Protein AF-A0A7I7QIC2-F1 (afdb_monomer_lite)

Secondary structure (DSSP, 8-state):
-HHHHHHHHHHHH---SS-SS-THHHHHHHHHHHHHHHHHHHHH--SSTTSTT-HHHHHHHHHHHHHHHHHHHHHHHHHHHSPPPP--S-SSTTS---

Sequence (98 aa):
MLQYITLGIAILKDRRPQPAFPRWVAYLQFWVSLSFVPAVIAFFAKNGPFAWNGLLVWWIPLTSFTVWFVLMIILGRRAVLMPAVPAAEHGVAAALPG

pLDDT: mean 70.95, std 9.84, range [49.91, 85.38]

Radius of gyration: 20.73 Å; chains: 1; bounding box: 51×33×57 Å

Organism: NCBI:txid470076

Foldseek 3Di:
DVVLQVVLVVQCPDPDPDRLADNVVSVLSVLLVVLCVLVVVCVVDCDDLSHPPHPSNPVSNVVSVVVNVVVCVVSVVVSVPPPDPPPPPDPDPVPDDD

Structure (mmCIF, N/CA/C/O backbone):
data_AF-A0A7I7QIC2-F1
#
_entry.id   AF-A0A7I7QIC2-F1
#
loop_
_atom_site.group_PDB
_atom_site.id
_atom_site.type_symbol
_atom_site.label_atom_id
_atom_site.label_alt_id
_atom_site.label_comp_id
_atom_site.label_asym_id
_atom_site.label_entity_id
_atom_site.label_seq_id
_atom_site.pdbx_PDB_ins_code
_atom_site.Cartn_x
_atom_site.Cartn_y
_atom_site.Cartn_z
_atom_site.occupancy
_atom_site.B_iso_or_equiv
_atom_site.auth_seq_id
_atom_site.auth_comp_id
_atom_site.auth_asym_id
_atom_site.auth_atom_id
_atom_site.pdbx_PDB_model_num
ATOM 1 N N . MET A 1 1 ? 0.402 9.636 -5.421 1.00 67.50 1 MET A N 1
ATOM 2 C CA . MET A 1 1 ? 1.467 9.235 -4.468 1.00 67.50 1 MET A CA 1
ATOM 3 C C . MET A 1 1 ? 1.233 9.820 -3.089 1.00 67.50 1 MET A C 1
ATOM 5 O O . MET A 1 1 ? 0.943 9.062 -2.176 1.00 67.50 1 MET A O 1
ATOM 9 N N . LEU A 1 2 ? 1.26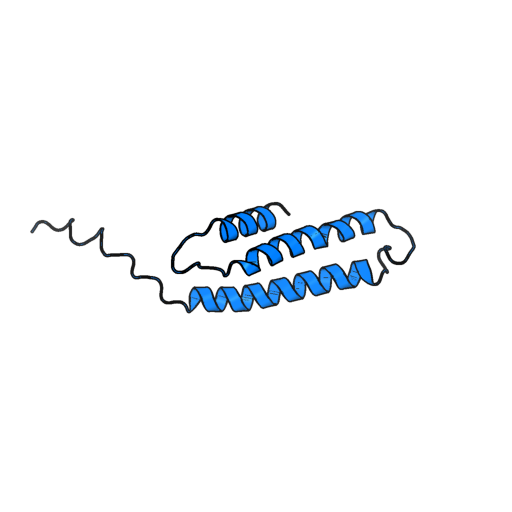8 11.153 -2.951 1.00 79.38 2 LEU A N 1
ATOM 10 C CA . LEU A 1 2 ? 1.107 11.842 -1.664 1.00 79.38 2 LEU A CA 1
ATOM 11 C C . LEU A 1 2 ? -0.137 11.405 -0.883 1.00 79.38 2 LEU A C 1
ATOM 13 O O . LEU A 1 2 ? -0.008 11.073 0.284 1.00 79.38 2 LEU A O 1
ATOM 17 N N . GLN A 1 3 ? -1.305 11.289 -1.523 1.00 80.00 3 GLN A N 1
ATOM 18 C CA . GLN A 1 3 ? -2.531 10.850 -0.839 1.00 80.00 3 GLN A CA 1
ATOM 19 C C . GLN A 1 3 ? -2.409 9.466 -0.174 1.00 80.00 3 GLN A C 1
ATOM 21 O O . GLN A 1 3 ? -2.877 9.275 0.945 1.00 80.00 3 GLN A O 1
ATOM 26 N N . TYR A 1 4 ? -1.738 8.514 -0.832 1.00 79.56 4 TYR A N 1
ATOM 27 C CA . TYR A 1 4 ? -1.568 7.154 -0.322 1.00 79.56 4 TYR A CA 1
ATOM 28 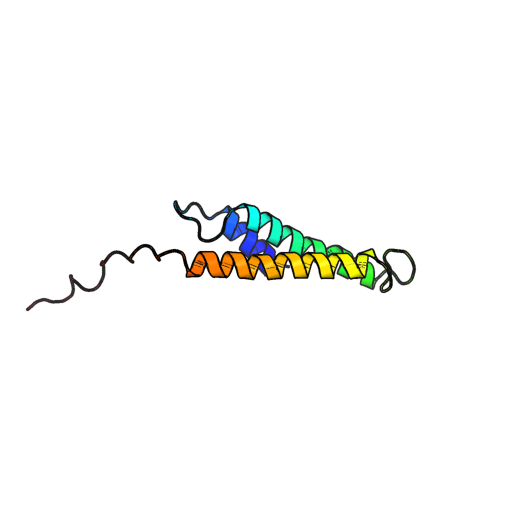C C . TYR A 1 4 ? -0.553 7.130 0.819 1.00 79.56 4 TYR A C 1
ATOM 30 O O . TYR A 1 4 ? -0.805 6.531 1.860 1.00 79.56 4 TYR A O 1
ATOM 38 N N . ILE A 1 5 ? 0.550 7.863 0.667 1.00 82.44 5 ILE A N 1
ATOM 39 C CA . ILE A 1 5 ? 1.570 8.021 1.709 1.00 82.44 5 ILE A CA 1
ATOM 40 C C . ILE A 1 5 ? 0.961 8.677 2.954 1.00 82.44 5 ILE A C 1
ATOM 42 O O . ILE A 1 5 ? 1.100 8.149 4.056 1.00 82.44 5 ILE A O 1
ATOM 46 N N . THR A 1 6 ? 0.227 9.780 2.787 1.00 85.38 6 THR A N 1
ATOM 47 C CA . THR A 1 6 ? -0.442 10.488 3.884 1.00 85.38 6 THR A CA 1
ATOM 48 C C . THR A 1 6 ? -1.443 9.584 4.598 1.00 85.38 6 THR A C 1
ATOM 50 O O . THR A 1 6 ? -1.451 9.534 5.826 1.00 85.38 6 THR A O 1
ATOM 53 N N . LEU A 1 7 ? -2.243 8.817 3.851 1.00 82.69 7 LEU A N 1
ATOM 54 C CA . LEU A 1 7 ? -3.214 7.889 4.427 1.00 82.69 7 LEU A CA 1
ATOM 55 C C . LEU A 1 7 ? -2.534 6.715 5.151 1.00 82.69 7 LEU A C 1
ATOM 57 O O . LEU A 1 7 ? -2.955 6.353 6.246 1.00 82.69 7 LEU A O 1
ATOM 61 N N . GLY A 1 8 ? -1.446 6.164 4.607 1.00 83.06 8 GLY A N 1
ATOM 62 C CA . GLY A 1 8 ? -0.647 5.136 5.280 1.00 83.06 8 GLY A CA 1
ATOM 63 C C . GLY A 1 8 ? -0.047 5.628 6.601 1.00 83.06 8 GLY A C 1
ATOM 64 O O . GLY A 1 8 ? -0.134 4.939 7.619 1.00 83.06 8 GLY A O 1
ATOM 65 N N . ILE A 1 9 ? 0.486 6.854 6.624 1.00 84.56 9 ILE A N 1
ATOM 66 C CA . ILE A 1 9 ? 1.003 7.489 7.848 1.00 84.56 9 ILE A CA 1
ATOM 67 C C . ILE A 1 9 ? -0.126 7.733 8.856 1.00 84.56 9 ILE A C 1
ATOM 69 O O . ILE A 1 9 ? 0.051 7.457 10.044 1.00 84.56 9 ILE A O 1
ATOM 73 N N . ALA A 1 10 ? -1.285 8.215 8.402 1.00 84.88 10 ALA A N 1
ATOM 74 C CA . ALA A 1 10 ? -2.445 8.440 9.259 1.00 84.88 10 ALA A CA 1
ATOM 75 C C . ALA A 1 10 ? -2.933 7.135 9.913 1.00 84.88 10 ALA A C 1
ATOM 77 O O . ALA A 1 10 ? -3.166 7.115 11.119 1.00 84.88 10 ALA A O 1
ATOM 78 N N . ILE A 1 11 ? -2.993 6.031 9.157 1.00 83.25 11 ILE A N 1
ATOM 79 C CA . ILE A 1 11 ? -3.360 4.700 9.671 1.00 83.25 11 ILE A CA 1
ATOM 80 C C . ILE A 1 11 ? -2.322 4.188 10.684 1.00 83.25 11 ILE A C 1
ATOM 82 O O . ILE A 1 11 ? -2.688 3.623 11.711 1.00 83.25 11 ILE A O 1
ATOM 86 N N . LEU A 1 12 ? -1.022 4.398 10.443 1.00 83.50 12 LEU A N 1
ATOM 87 C CA . LEU A 1 12 ? 0.029 3.994 11.391 1.00 83.50 12 LEU A CA 1
ATOM 88 C C . LEU A 1 12 ? 0.001 4.793 12.698 1.00 83.50 12 LEU A C 1
ATOM 90 O O . LEU A 1 12 ? 0.322 4.236 13.757 1.00 83.50 12 LEU A O 1
ATOM 94 N N . LYS A 1 13 ? -0.356 6.080 12.609 1.00 83.62 13 LYS A N 1
ATOM 95 C CA . LYS A 1 13 ? -0.512 6.995 13.746 1.00 83.62 13 LYS A CA 1
ATOM 96 C C . LYS A 1 13 ? -1.824 6.804 14.506 1.00 83.62 13 LYS A C 1
ATOM 98 O O . LYS A 1 13 ? -1.926 7.316 15.620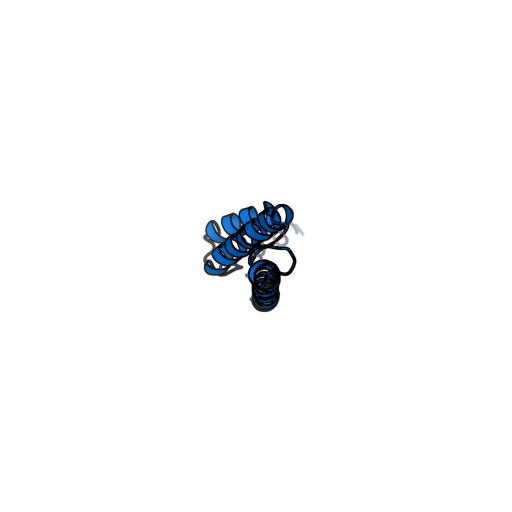 1.00 83.62 13 LYS A O 1
ATOM 103 N N . ASP A 1 14 ? -2.792 6.072 13.957 1.00 80.75 14 ASP A N 1
ATOM 104 C CA . ASP A 1 14 ? -4.047 5.777 14.642 1.00 80.75 14 ASP A CA 1
ATOM 105 C C . ASP A 1 14 ? -3.791 4.866 15.857 1.00 80.75 14 ASP A C 1
ATOM 107 O O . ASP A 1 14 ? -3.442 3.691 15.724 1.00 80.75 14 ASP A O 1
ATOM 111 N N . ARG A 1 15 ? -3.915 5.440 17.061 1.00 76.62 15 ARG A N 1
ATOM 112 C CA . ARG A 1 15 ? -3.778 4.747 18.355 1.00 76.62 15 ARG A CA 1
ATOM 113 C C . ARG A 1 15 ? -5.128 4.482 19.028 1.00 76.62 15 ARG A C 1
ATOM 115 O O . ARG A 1 15 ? -5.155 4.164 20.215 1.00 76.62 15 ARG A O 1
ATOM 122 N N . ARG A 1 16 ? -6.247 4.650 18.314 1.00 75.06 16 ARG A N 1
ATOM 123 C CA . ARG A 1 16 ? -7.573 4.389 18.884 1.00 75.06 16 ARG A CA 1
ATOM 124 C C . ARG A 1 16 ? -7.690 2.922 19.333 1.00 75.06 16 ARG A C 1
ATOM 126 O O . ARG A 1 16 ? -7.139 2.045 18.667 1.00 75.06 16 ARG A O 1
ATOM 133 N N . PRO A 1 17 ? -8.424 2.639 20.425 1.00 67.62 17 PRO A N 1
ATOM 134 C CA . PRO A 1 17 ? -8.634 1.274 20.920 1.00 67.62 17 PRO A CA 1
ATOM 135 C C . PRO A 1 17 ? -9.388 0.385 19.917 1.00 67.62 17 PRO A C 1
ATOM 137 O O . PRO A 1 17 ? -9.181 -0.823 19.890 1.00 67.62 17 PRO A O 1
ATOM 140 N N . GLN A 1 18 ? -10.208 0.986 19.048 1.00 68.12 18 GLN A N 1
ATOM 141 C CA . GLN A 1 18 ? -10.760 0.359 17.846 1.00 68.12 18 GL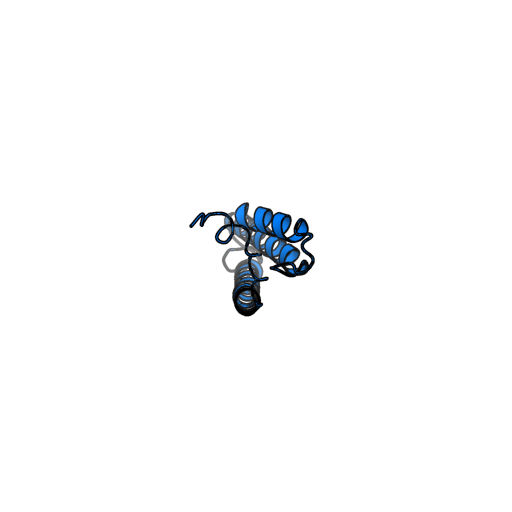N A CA 1
ATOM 142 C C . GLN A 1 18 ? -10.336 1.187 16.622 1.00 68.12 18 GLN A C 1
ATOM 144 O O . GLN A 1 18 ? -10.981 2.189 16.303 1.00 68.12 18 GLN A O 1
ATOM 149 N N . PRO A 1 19 ? -9.214 0.846 15.969 1.00 68.12 19 PRO A N 1
ATOM 150 C CA . PRO A 1 19 ? -8.760 1.572 14.792 1.00 68.12 19 PRO A CA 1
ATOM 151 C C . PRO A 1 19 ? -9.685 1.287 13.602 1.00 68.12 19 PRO A C 1
ATOM 153 O O . PRO A 1 19 ? -10.023 0.136 13.325 1.00 68.12 19 PRO A O 1
ATOM 156 N N . ALA A 1 20 ? -10.062 2.339 12.870 1.00 70.69 20 ALA A N 1
ATOM 157 C CA . ALA A 1 20 ? -10.984 2.240 11.731 1.00 70.69 20 ALA A CA 1
ATOM 158 C C . ALA A 1 20 ? -10.417 1.392 10.576 1.00 70.69 20 ALA A C 1
ATOM 160 O O . ALA A 1 20 ? -11.164 0.766 9.826 1.00 70.69 20 ALA A O 1
ATOM 161 N N . PHE A 1 21 ? -9.087 1.350 10.452 1.00 71.56 21 PHE A N 1
ATOM 162 C CA . PHE A 1 21 ? -8.382 0.492 9.509 1.00 71.56 21 PHE A CA 1
ATOM 163 C C . PHE A 1 21 ? -7.280 -0.289 10.230 1.00 71.56 21 PHE A C 1
ATOM 165 O O . PHE A 1 21 ? -6.542 0.284 11.035 1.00 71.56 21 PHE A O 1
ATOM 172 N N . PRO A 1 22 ? -7.116 -1.590 9.944 1.00 74.44 22 PRO A N 1
ATOM 173 C CA . PRO A 1 22 ? -6.052 -2.375 10.541 1.00 74.44 22 PRO A CA 1
ATOM 174 C C . PRO A 1 22 ? -4.681 -1.924 10.014 1.00 74.44 22 PRO A C 1
ATOM 176 O O . PRO A 1 22 ? -4.527 -1.557 8.851 1.00 74.44 22 PRO A O 1
ATOM 179 N N . ARG A 1 23 ? -3.654 -1.968 10.871 1.00 77.50 23 ARG A N 1
ATOM 180 C CA . ARG A 1 23 ? -2.340 -1.341 10.607 1.00 77.50 23 ARG A CA 1
ATOM 181 C C . ARG A 1 23 ? -1.633 -1.881 9.362 1.00 77.50 23 ARG A C 1
ATOM 183 O O . ARG A 1 23 ? -0.875 -1.152 8.733 1.00 77.50 23 ARG A O 1
ATOM 190 N N . TRP A 1 24 ? -1.918 -3.124 8.967 1.00 77.56 24 TRP A N 1
ATOM 191 C CA . TRP A 1 24 ? -1.336 -3.721 7.763 1.00 77.56 24 TRP A CA 1
ATOM 192 C C . TRP A 1 24 ? -1.750 -2.998 6.467 1.00 77.56 24 TRP A C 1
ATOM 194 O O . TRP A 1 24 ? -1.016 -3.010 5.482 1.00 77.56 24 TRP A O 1
ATOM 204 N N . VAL A 1 25 ? -2.890 -2.302 6.490 1.00 79.19 25 VAL A N 1
ATOM 205 C CA . VAL A 1 25 ? -3.424 -1.518 5.365 1.00 79.19 25 VAL A CA 1
ATOM 206 C C . VAL A 1 25 ? -2.520 -0.336 5.041 1.00 79.19 25 VAL A C 1
ATOM 208 O O . VAL A 1 25 ? -2.433 0.072 3.885 1.00 79.19 25 VAL A O 1
ATOM 211 N N . ALA A 1 26 ? -1.779 0.174 6.028 1.00 82.00 26 ALA A N 1
ATOM 212 C CA . ALA A 1 26 ? -0.777 1.203 5.793 1.00 82.00 26 ALA A CA 1
ATOM 213 C C . ALA A 1 26 ? 0.342 0.716 4.861 1.00 82.00 26 ALA A C 1
ATOM 215 O O . ALA A 1 26 ? 0.713 1.439 3.938 1.00 82.00 26 ALA A O 1
ATOM 216 N N . TYR A 1 27 ? 0.828 -0.522 5.034 1.00 79.81 27 TYR A N 1
ATOM 217 C CA . TYR A 1 27 ? 1.825 -1.109 4.127 1.00 79.81 27 TYR A CA 1
ATOM 218 C C . TYR A 1 27 ? 1.297 -1.216 2.702 1.00 79.81 27 TYR A C 1
ATOM 220 O O . TYR A 1 27 ? 2.049 -1.033 1.750 1.00 79.81 27 TYR A O 1
ATOM 228 N N . LEU A 1 28 ? -0.004 -1.447 2.552 1.00 79.75 28 LEU A N 1
ATOM 229 C CA . LEU A 1 28 ? -0.643 -1.531 1.249 1.00 79.75 28 LEU A CA 1
ATOM 230 C C . LEU A 1 28 ? -0.700 -0.186 0.531 1.00 79.75 28 LEU A C 1
ATOM 232 O O . LEU A 1 28 ? -0.454 -0.126 -0.669 1.00 79.75 28 LEU A O 1
ATOM 236 N N . GLN A 1 29 ? -0.955 0.900 1.262 1.00 80.69 29 GLN A N 1
ATOM 237 C CA . GLN A 1 29 ? -0.902 2.245 0.689 1.00 80.69 29 GLN A CA 1
ATOM 238 C C . GLN A 1 29 ? 0.511 2.610 0.214 1.00 80.69 29 GLN A C 1
ATOM 240 O O . GLN A 1 29 ? 0.675 3.214 -0.849 1.00 80.69 29 GLN A O 1
ATOM 245 N N . PHE A 1 30 ? 1.543 2.207 0.963 1.00 79.44 30 PHE A N 1
ATOM 246 C CA . PHE A 1 30 ? 2.929 2.378 0.527 1.00 79.44 30 PHE A CA 1
ATOM 247 C C . PHE A 1 30 ? 3.262 1.507 -0.681 1.00 79.44 30 PHE A C 1
ATOM 249 O O . PHE A 1 30 ? 3.898 1.999 -1.609 1.00 79.44 30 PHE A O 1
ATOM 256 N N . TRP A 1 31 ? 2.773 0.264 -0.711 1.00 79.31 31 TRP A N 1
ATOM 257 C CA . TRP A 1 31 ? 2.914 -0.619 -1.867 1.00 79.31 31 TRP A CA 1
ATOM 258 C C . TRP A 1 31 ? 2.313 -0.002 -3.121 1.00 79.31 31 TRP A C 1
ATOM 260 O O . TRP A 1 31 ? 3.002 0.111 -4.124 1.00 79.31 31 TRP A O 1
ATOM 270 N N . VAL A 1 32 ? 1.079 0.496 -3.046 1.00 79.12 32 VAL A N 1
ATOM 271 C CA . VAL A 1 32 ? 0.434 1.173 -4.175 1.00 79.12 32 VAL A CA 1
ATOM 272 C C . VAL A 1 32 ? 1.247 2.370 -4.638 1.00 79.12 32 VAL A C 1
ATOM 274 O O . VAL A 1 32 ? 1.458 2.513 -5.835 1.00 79.12 32 VAL A O 1
ATOM 277 N N . SER A 1 33 ? 1.757 3.198 -3.720 1.00 80.94 33 SER A N 1
ATOM 278 C CA . SER A 1 33 ? 2.629 4.317 -4.093 1.00 80.94 33 SER A CA 1
ATOM 279 C C . SER A 1 33 ? 3.932 3.857 -4.760 1.00 80.94 33 SER A C 1
ATOM 281 O O . SER A 1 33 ? 4.409 4.534 -5.669 1.00 80.94 33 SER A O 1
ATOM 283 N N . LEU A 1 34 ? 4.504 2.730 -4.327 1.00 78.31 34 LEU A N 1
ATOM 284 C CA . LEU A 1 34 ? 5.715 2.152 -4.906 1.00 78.31 34 LEU A CA 1
ATOM 285 C C . LEU A 1 34 ? 5.455 1.566 -6.298 1.00 78.31 34 LEU A C 1
ATOM 287 O O . LEU A 1 34 ? 6.303 1.705 -7.173 1.00 78.31 34 LEU A O 1
ATOM 291 N N . SER A 1 35 ? 4.277 0.992 -6.546 1.00 75.06 35 SER A N 1
ATOM 292 C CA . SER A 1 35 ? 3.895 0.416 -7.843 1.00 75.06 35 SER A CA 1
ATOM 293 C C . SER A 1 35 ? 3.856 1.438 -8.981 1.00 75.06 35 SER A C 1
ATOM 295 O O . SER A 1 35 ? 3.951 1.067 -10.149 1.00 75.06 35 SER A O 1
ATOM 297 N N . PHE A 1 36 ? 3.781 2.731 -8.666 1.00 71.44 36 PHE A N 1
ATOM 298 C CA . PHE A 1 36 ? 3.892 3.791 -9.667 1.00 71.44 36 PHE A CA 1
ATOM 299 C C . PHE A 1 36 ? 5.337 4.112 -10.072 1.00 71.44 36 PHE A C 1
ATOM 301 O O . PHE A 1 36 ? 5.544 4.703 -11.127 1.00 71.44 36 PHE A O 1
ATOM 308 N N . VAL A 1 37 ? 6.344 3.708 -9.292 1.00 73.31 37 VAL A N 1
ATOM 309 C CA . VAL A 1 37 ? 7.764 3.895 -9.642 1.00 73.31 37 VAL A CA 1
ATOM 310 C C . VAL A 1 37 ? 8.132 3.153 -10.937 1.00 73.31 37 VAL A C 1
ATOM 312 O O . VAL A 1 37 ? 8.649 3.801 -11.850 1.00 73.31 37 VAL A O 1
ATOM 315 N N . PRO A 1 38 ? 7.821 1.850 -11.107 1.00 66.12 38 PRO A N 1
ATOM 316 C CA . PRO A 1 38 ? 8.048 1.173 -12.380 1.00 66.12 38 PRO A CA 1
ATOM 317 C C . PRO A 1 38 ? 7.207 1.745 -13.527 1.00 66.12 38 PRO A C 1
ATOM 319 O O . PRO A 1 38 ? 7.677 1.721 -14.658 1.00 66.12 38 PRO A O 1
ATOM 322 N N . ALA A 1 39 ? 6.027 2.324 -13.269 1.00 67.00 39 ALA A N 1
ATOM 323 C CA . ALA A 1 39 ? 5.245 3.005 -14.308 1.00 67.00 39 ALA A CA 1
ATOM 324 C C . ALA A 1 39 ? 5.968 4.247 -14.867 1.00 67.00 39 ALA A C 1
ATOM 326 O O . ALA A 1 39 ? 5.932 4.496 -16.070 1.00 67.00 39 ALA A O 1
ATOM 327 N N . VAL A 1 40 ? 6.678 4.997 -14.016 1.00 68.75 40 VAL A N 1
ATOM 328 C CA . VAL A 1 40 ? 7.513 6.130 -14.451 1.00 68.75 40 VAL A CA 1
ATOM 329 C C . VAL A 1 40 ? 8.742 5.639 -15.221 1.00 68.75 40 VAL A C 1
ATOM 331 O O . VAL A 1 40 ? 9.075 6.201 -16.259 1.00 68.75 40 VAL A O 1
ATOM 334 N N . ILE A 1 41 ? 9.391 4.564 -14.767 1.00 65.50 41 ILE A N 1
ATOM 335 C CA . ILE A 1 41 ? 10.563 3.977 -15.445 1.00 65.50 41 ILE A CA 1
ATOM 336 C C . ILE A 1 41 ? 10.182 3.405 -16.821 1.00 65.50 41 ILE A C 1
ATOM 338 O O . ILE A 1 41 ? 10.907 3.600 -17.798 1.00 65.50 41 ILE A O 1
ATOM 342 N N . ALA A 1 42 ? 9.016 2.767 -16.925 1.00 63.81 42 ALA A N 1
ATOM 343 C CA . ALA A 1 42 ? 8.472 2.247 -18.175 1.00 63.81 42 ALA A CA 1
ATOM 344 C C . ALA A 1 42 ? 8.248 3.331 -19.236 1.00 63.81 42 ALA A C 1
ATOM 346 O O . ALA A 1 42 ? 8.317 3.050 -20.430 1.00 63.81 42 ALA A O 1
ATOM 347 N N . PHE A 1 43 ? 8.014 4.576 -18.815 1.00 63.31 43 PHE A N 1
ATOM 348 C CA . PHE A 1 43 ? 7.880 5.711 -19.725 1.00 63.31 43 PHE A CA 1
ATOM 349 C C . PHE A 1 43 ? 9.185 6.012 -20.483 1.00 63.31 43 PHE A C 1
ATOM 351 O O . PHE A 1 43 ? 9.151 6.495 -21.613 1.00 63.31 43 PHE A O 1
ATOM 358 N N . PHE A 1 44 ? 10.340 5.694 -19.890 1.00 64.38 44 PHE A N 1
ATOM 359 C CA . PHE A 1 44 ? 11.656 5.915 -20.495 1.00 64.38 44 PHE A CA 1
ATOM 360 C C . PHE A 1 44 ? 12.208 4.675 -21.220 1.00 64.38 44 PHE A C 1
ATOM 362 O O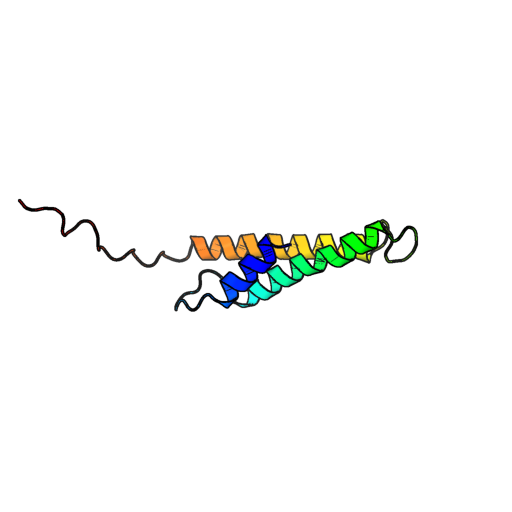 . PHE A 1 44 ? 13.057 4.806 -22.105 1.00 64.38 44 PHE A O 1
ATOM 369 N N . ALA A 1 45 ? 11.721 3.474 -20.899 1.00 59.78 45 ALA A N 1
ATOM 370 C CA . ALA A 1 45 ? 12.172 2.227 -21.510 1.00 59.78 45 ALA A CA 1
ATOM 371 C C . ALA A 1 45 ? 11.441 1.944 -22.839 1.00 59.78 45 ALA A C 1
ATOM 373 O O . ALA A 1 45 ? 10.298 1.494 -22.863 1.00 59.78 45 ALA A O 1
ATOM 374 N N . LYS A 1 46 ? 12.120 2.176 -23.973 1.00 58.19 46 LYS A N 1
ATOM 375 C CA . LYS A 1 46 ? 11.549 1.957 -25.317 1.00 58.19 46 LYS A CA 1
ATOM 376 C C . LYS A 1 46 ? 11.541 0.487 -25.771 1.00 58.19 46 LYS A C 1
ATOM 378 O O . LYS A 1 46 ? 10.675 0.141 -26.560 1.00 58.19 46 LYS A O 1
ATOM 383 N N . ASN A 1 47 ? 12.450 -0.372 -25.281 1.00 54.06 47 ASN A N 1
ATOM 384 C CA . ASN A 1 47 ? 12.528 -1.811 -25.606 1.00 54.06 47 ASN A CA 1
ATOM 385 C C . ASN A 1 47 ? 13.150 -2.625 -24.443 1.00 54.06 47 ASN A C 1
ATOM 387 O O . ASN A 1 47 ? 14.083 -2.147 -23.802 1.00 54.06 47 ASN A O 1
ATOM 391 N N . GLY A 1 48 ? 12.646 -3.842 -24.177 1.00 61.62 48 GLY A N 1
ATOM 392 C CA . GLY A 1 48 ? 13.097 -4.751 -23.101 1.00 61.62 48 GLY A CA 1
ATOM 393 C C . GLY A 1 48 ? 11.959 -5.239 -22.178 1.00 61.62 48 GLY A C 1
ATOM 394 O O . GLY A 1 48 ? 10.828 -4.786 -22.324 1.00 61.62 48 GLY A O 1
ATOM 395 N N . PRO A 1 49 ? 12.208 -6.134 -21.198 1.00 58.25 49 PRO A N 1
ATOM 396 C CA . PRO A 1 49 ? 11.181 -6.626 -20.258 1.00 58.25 49 PRO A CA 1
ATOM 397 C C . PRO A 1 49 ? 10.553 -5.536 -19.360 1.00 58.25 49 PRO A C 1
ATOM 399 O O . PRO A 1 49 ? 9.522 -5.775 -18.732 1.00 58.25 49 PRO A O 1
ATOM 402 N N . PHE A 1 50 ? 11.147 -4.337 -19.341 1.00 55.72 50 PHE A N 1
ATOM 403 C CA . PHE A 1 50 ? 10.637 -3.114 -18.705 1.00 55.72 50 PHE A CA 1
ATOM 404 C C . PHE A 1 50 ? 9.996 -2.121 -19.692 1.00 55.72 50 PHE A C 1
ATOM 406 O O . PHE A 1 50 ? 9.648 -1.013 -19.294 1.00 55.72 50 PHE A O 1
ATOM 413 N N . ALA A 1 51 ? 9.874 -2.473 -20.975 1.00 61.88 51 ALA A N 1
ATOM 414 C CA . ALA A 1 51 ? 9.203 -1.636 -21.965 1.00 61.88 51 ALA A CA 1
ATOM 415 C C . ALA A 1 51 ? 7.687 -1.614 -21.740 1.00 61.88 51 ALA A C 1
ATOM 417 O O . ALA A 1 51 ? 7.146 -2.414 -20.983 1.00 61.88 51 ALA A O 1
ATOM 418 N N . TRP A 1 52 ? 6.985 -0.740 -22.457 1.00 56.25 52 TRP A N 1
ATOM 419 C CA . TRP A 1 52 ? 5.521 -0.623 -22.416 1.00 56.25 52 TRP A CA 1
ATOM 420 C C . TRP A 1 52 ? 4.764 -1.940 -22.684 1.00 56.25 52 TRP A C 1
ATOM 422 O O . TRP A 1 52 ? 3.691 -2.159 -22.131 1.00 56.25 52 TRP A O 1
ATOM 432 N N . ASN A 1 53 ? 5.352 -2.843 -23.478 1.00 58.31 53 ASN A N 1
ATOM 433 C CA . ASN A 1 53 ? 4.833 -4.195 -23.744 1.00 58.31 53 ASN A CA 1
ATOM 434 C C . ASN A 1 53 ? 5.340 -5.251 -22.740 1.00 58.31 53 ASN A C 1
ATOM 436 O O . ASN A 1 53 ? 5.096 -6.446 -22.894 1.00 58.31 53 ASN A O 1
ATOM 440 N N . GLY A 1 54 ? 6.124 -4.828 -21.754 1.00 61.91 54 GLY A N 1
ATOM 441 C CA . GLY A 1 54 ? 6.785 -5.679 -20.782 1.00 61.91 54 GLY A CA 1
ATOM 442 C C . GLY A 1 54 ? 5.805 -6.208 -19.746 1.00 61.91 54 GLY A C 1
ATOM 443 O O . GLY A 1 54 ? 5.023 -5.461 -19.155 1.00 61.91 54 GLY A O 1
ATOM 444 N N . LEU A 1 55 ? 5.905 -7.509 -19.476 1.00 61.94 55 LEU A N 1
ATOM 445 C CA . LEU A 1 55 ? 5.095 -8.231 -18.495 1.00 61.94 55 LEU A CA 1
ATOM 446 C C . LEU A 1 55 ? 5.077 -7.513 -17.128 1.00 61.94 55 LEU A C 1
ATOM 448 O O . LEU A 1 55 ? 4.042 -7.415 -16.484 1.00 61.94 55 LEU A O 1
ATOM 452 N N . LEU A 1 56 ? 6.196 -6.927 -16.699 1.00 61.81 56 LEU A N 1
ATOM 453 C CA . LEU A 1 56 ? 6.282 -6.231 -15.411 1.00 61.81 56 LEU A CA 1
ATOM 454 C C . LEU A 1 56 ? 5.499 -4.911 -15.389 1.00 61.81 56 LEU A C 1
ATOM 456 O O . LEU A 1 56 ? 4.846 -4.605 -14.396 1.00 61.81 56 LEU A O 1
ATOM 460 N N . VAL A 1 57 ? 5.521 -4.149 -16.482 1.00 64.50 57 VAL A N 1
ATOM 461 C CA . VAL A 1 57 ? 4.831 -2.852 -16.592 1.00 64.50 57 VAL A CA 1
ATOM 462 C C . VAL A 1 57 ? 3.323 -3.033 -16.680 1.00 64.50 57 VAL A C 1
ATOM 464 O O . VAL A 1 57 ? 2.579 -2.182 -16.210 1.00 64.50 57 VAL A O 1
ATOM 467 N N . TRP A 1 58 ? 2.864 -4.151 -17.237 1.00 67.12 58 TRP A N 1
ATOM 468 C CA . TRP A 1 58 ? 1.441 -4.453 -17.327 1.00 67.12 58 TRP A CA 1
ATOM 469 C C . TRP A 1 58 ? 0.915 -5.094 -16.035 1.00 67.12 58 TRP A C 1
ATOM 471 O O . TRP A 1 58 ? -0.074 -4.644 -15.453 1.00 67.12 58 TRP A O 1
ATOM 481 N N . TRP A 1 59 ? 1.594 -6.130 -15.535 1.00 71.75 59 TRP A N 1
ATOM 482 C CA . TRP A 1 59 ? 1.093 -6.919 -14.411 1.00 71.75 59 TRP A CA 1
ATOM 483 C C . TRP A 1 59 ? 1.278 -6.235 -13.056 1.00 71.75 59 TRP A C 1
ATOM 485 O O . TRP A 1 59 ? 0.418 -6.410 -12.195 1.00 71.75 59 TRP A O 1
ATOM 495 N N . ILE A 1 60 ? 2.331 -5.436 -12.833 1.00 72.06 60 ILE A N 1
ATOM 496 C CA . ILE A 1 60 ? 2.534 -4.762 -11.536 1.00 72.06 60 ILE A CA 1
ATOM 497 C C . ILE A 1 60 ? 1.421 -3.741 -11.252 1.00 72.06 60 ILE A C 1
ATOM 499 O O . ILE A 1 60 ? 0.835 -3.818 -10.168 1.00 72.06 60 ILE A O 1
ATOM 503 N N . PRO A 1 61 ? 1.058 -2.826 -12.173 1.00 71.12 61 PRO A N 1
ATOM 504 C CA . PRO A 1 61 ? -0.051 -1.907 -11.946 1.00 71.12 61 PRO A CA 1
ATOM 505 C C . PRO A 1 61 ? -1.386 -2.633 -11.847 1.00 71.12 61 PRO A C 1
ATOM 507 O O . PRO A 1 61 ? -2.154 -2.313 -10.943 1.00 71.12 61 PRO A O 1
ATOM 510 N N . LEU A 1 62 ? -1.643 -3.635 -12.706 1.00 76.31 62 LEU A N 1
ATOM 511 C CA . LEU A 1 62 ? -2.887 -4.405 -12.635 1.00 76.31 62 LEU A CA 1
ATOM 512 C C . LEU A 1 62 ? -3.024 -5.077 -11.267 1.00 76.31 62 LEU A C 1
ATOM 514 O O . LEU A 1 62 ? -3.995 -4.835 -10.561 1.00 76.31 62 LEU A O 1
ATOM 518 N N . THR A 1 63 ? -2.048 -5.892 -10.870 1.00 77.31 63 THR A N 1
ATOM 519 C CA . THR A 1 63 ? -2.108 -6.638 -9.605 1.00 77.31 63 THR A CA 1
ATOM 520 C C . THR A 1 63 ? -2.165 -5.700 -8.404 1.00 77.31 63 THR A C 1
ATOM 522 O O . THR A 1 63 ? -2.989 -5.906 -7.516 1.00 77.31 63 THR A O 1
ATOM 525 N N . SER A 1 64 ? -1.375 -4.623 -8.398 1.00 75.81 64 SER A N 1
ATOM 526 C CA . SER A 1 64 ? -1.393 -3.630 -7.317 1.00 75.81 64 SER A CA 1
ATOM 527 C C . SER A 1 64 ? -2.744 -2.930 -7.205 1.00 75.81 64 SER A C 1
ATOM 529 O O . SER A 1 64 ? -3.268 -2.780 -6.100 1.00 75.81 64 SER A O 1
ATOM 531 N N . PHE A 1 65 ? -3.333 -2.532 -8.336 1.00 75.94 65 PHE A N 1
ATOM 532 C CA . PHE A 1 65 ? -4.641 -1.889 -8.362 1.00 75.94 65 PHE A CA 1
ATOM 533 C C . PHE A 1 65 ? -5.751 -2.858 -7.953 1.00 75.94 65 PHE A C 1
ATOM 535 O O . PHE A 1 65 ? -6.567 -2.512 -7.104 1.00 75.94 65 PHE A O 1
ATOM 542 N N . THR A 1 66 ? -5.763 -4.084 -8.483 1.00 81.56 66 THR A N 1
ATOM 543 C CA . THR A 1 66 ? -6.754 -5.109 -8.132 1.00 81.56 66 THR A CA 1
ATOM 544 C C . THR A 1 66 ? -6.701 -5.448 -6.643 1.00 81.56 66 THR A C 1
ATOM 546 O O . THR A 1 66 ? -7.740 -5.449 -5.984 1.00 81.56 66 THR A O 1
ATOM 549 N N . VAL A 1 67 ? -5.506 -5.678 -6.086 1.00 81.50 67 VAL A N 1
ATOM 550 C CA . VAL A 1 67 ? -5.328 -5.976 -4.656 1.00 81.50 67 VAL A CA 1
ATOM 551 C C . VAL A 1 67 ? -5.796 -4.800 -3.800 1.00 81.50 67 VAL A C 1
ATOM 553 O O . VAL A 1 67 ? -6.574 -4.995 -2.865 1.00 81.50 67 VAL A O 1
ATOM 556 N N . TRP A 1 68 ? -5.387 -3.573 -4.134 1.00 80.81 68 TRP A N 1
ATOM 557 C CA . TRP A 1 68 ? -5.819 -2.379 -3.407 1.00 80.81 68 TRP A CA 1
ATOM 558 C C . TRP A 1 68 ? -7.334 -2.175 -3.465 1.00 80.81 68 TRP A C 1
ATOM 560 O O . TRP A 1 68 ? -7.957 -1.933 -2.432 1.00 80.81 68 TRP A O 1
ATOM 570 N N . PHE A 1 69 ? -7.937 -2.318 -4.645 1.00 80.31 69 PHE A N 1
ATOM 571 C CA . PHE A 1 69 ? -9.362 -2.089 -4.862 1.00 80.31 69 PHE A CA 1
ATOM 572 C C . PHE A 1 69 ? -10.223 -3.090 -4.086 1.00 80.31 69 PHE A C 1
ATOM 574 O O . PHE A 1 69 ? -11.120 -2.692 -3.341 1.00 80.31 69 PHE A O 1
ATOM 581 N N . VAL A 1 70 ? -9.907 -4.387 -4.183 1.00 84.00 70 VAL A N 1
ATOM 582 C CA . VAL A 1 70 ? -10.612 -5.443 -3.438 1.00 84.00 70 VAL A CA 1
ATOM 583 C C . VAL A 1 70 ? -10.510 -5.203 -1.932 1.00 84.00 70 VAL A C 1
ATOM 585 O O . VAL A 1 70 ? -11.498 -5.324 -1.206 1.00 84.00 70 VAL A O 1
ATOM 588 N N . LEU A 1 71 ? -9.335 -4.805 -1.447 1.00 79.25 71 LEU A N 1
ATOM 589 C CA . LEU A 1 71 ? -9.127 -4.580 -0.022 1.00 79.25 71 LEU A CA 1
ATOM 590 C C . LEU A 1 71 ? -9.815 -3.324 0.490 1.00 79.25 71 LEU A C 1
ATOM 592 O O . LEU A 1 71 ? -10.415 -3.380 1.561 1.00 79.25 71 LEU A O 1
ATOM 596 N N . MET A 1 72 ? -9.813 -2.226 -0.266 1.00 79.69 72 MET A N 1
ATOM 597 C CA . MET A 1 72 ? -10.591 -1.037 0.089 1.00 79.69 72 MET A CA 1
ATOM 598 C C . MET A 1 72 ? -12.090 -1.346 0.165 1.00 79.69 72 MET A C 1
ATOM 600 O O . MET A 1 72 ? -12.752 -0.866 1.082 1.00 79.69 72 MET A O 1
ATOM 604 N N . ILE A 1 73 ? -12.621 -2.206 -0.711 1.00 84.31 73 ILE A N 1
ATOM 605 C CA . ILE A 1 73 ? -14.022 -2.652 -0.633 1.00 84.31 73 ILE A CA 1
ATOM 606 C C . ILE A 1 73 ? -14.279 -3.456 0.648 1.00 84.31 73 ILE A C 1
ATOM 608 O O . ILE A 1 73 ? -15.241 -3.179 1.365 1.00 84.31 73 ILE A O 1
ATOM 612 N N . ILE A 1 74 ? -13.433 -4.441 0.962 1.00 82.44 74 ILE A N 1
ATOM 613 C CA . ILE A 1 74 ? -13.607 -5.295 2.149 1.00 82.44 74 ILE A CA 1
ATOM 614 C C . ILE A 1 74 ? -13.487 -4.471 3.436 1.00 82.44 74 ILE A C 1
ATOM 616 O O . ILE A 1 74 ? -14.297 -4.612 4.353 1.00 82.44 74 ILE A O 1
ATOM 620 N N . LEU A 1 75 ? -12.481 -3.602 3.511 1.00 78.56 75 LEU A N 1
ATOM 621 C CA . LEU A 1 75 ? -12.208 -2.774 4.682 1.00 78.56 75 LEU A CA 1
ATOM 622 C C . LEU A 1 75 ? -13.233 -1.658 4.843 1.00 78.56 75 LEU A C 1
ATOM 624 O O . LEU A 1 75 ? -13.676 -1.418 5.959 1.00 78.56 75 LEU A O 1
ATOM 628 N N . GLY A 1 76 ? -13.661 -1.033 3.745 1.00 77.12 76 GLY A N 1
ATOM 629 C CA . GLY A 1 76 ? -14.750 -0.062 3.749 1.00 77.12 76 GLY A CA 1
ATOM 630 C C . GLY A 1 76 ? -16.051 -0.685 4.246 1.00 77.12 76 GLY A C 1
ATOM 631 O O . GLY A 1 76 ? -16.698 -0.128 5.127 1.00 77.12 76 GLY A O 1
ATOM 632 N N . ARG A 1 77 ? -16.391 -1.898 3.781 1.00 77.62 77 ARG A N 1
ATOM 633 C CA . ARG A 1 77 ? -17.541 -2.648 4.313 1.00 77.62 77 ARG A CA 1
ATOM 634 C C . ARG A 1 77 ? -17.398 -2.925 5.806 1.00 77.62 77 ARG A C 1
ATOM 636 O O . ARG A 1 77 ? -18.350 -2.715 6.543 1.00 77.62 77 ARG A O 1
ATOM 643 N N . ARG A 1 78 ? -16.223 -3.357 6.270 1.00 74.50 78 ARG A N 1
ATOM 644 C CA . ARG A 1 78 ? -15.981 -3.588 7.704 1.00 74.50 78 ARG A CA 1
ATOM 645 C C . ARG A 1 78 ? -16.117 -2.313 8.532 1.00 74.50 78 ARG A C 1
ATOM 647 O O . ARG A 1 78 ? -16.757 -2.367 9.569 1.00 74.50 78 ARG A O 1
ATOM 654 N N . ALA A 1 79 ? -15.570 -1.193 8.071 1.00 72.06 79 ALA A N 1
ATOM 655 C CA . ALA A 1 79 ? -15.639 0.080 8.783 1.00 72.06 79 ALA A CA 1
ATOM 656 C C . ALA A 1 79 ? -17.073 0.628 8.879 1.00 72.06 79 ALA A C 1
ATOM 658 O O . ALA A 1 79 ? -17.435 1.184 9.907 1.00 72.06 79 ALA A O 1
ATOM 659 N N . VAL A 1 80 ? -17.898 0.442 7.841 1.00 75.88 80 VAL A N 1
ATOM 660 C CA . VAL A 1 80 ? -19.317 0.850 7.851 1.00 75.88 80 VAL A CA 1
ATOM 661 C C . VAL A 1 80 ? -20.172 -0.070 8.724 1.00 75.88 80 VAL A C 1
ATOM 663 O O . VAL A 1 80 ? -21.113 0.385 9.363 1.00 75.88 80 VAL A O 1
ATOM 666 N N . LEU A 1 81 ? -19.862 -1.368 8.744 1.00 74.38 81 LEU A N 1
ATOM 667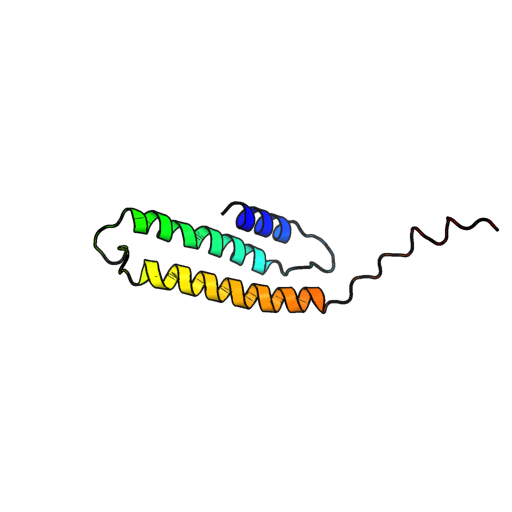 C CA . LEU A 1 81 ? -20.597 -2.357 9.537 1.00 74.38 81 LEU A CA 1
ATOM 668 C C . LEU A 1 81 ? -20.152 -2.404 11.006 1.00 74.38 81 LEU A C 1
ATOM 670 O O . LEU A 1 81 ? -20.830 -3.027 11.820 1.00 74.38 81 LEU A O 1
ATOM 674 N N . MET A 1 82 ? -19.028 -1.771 11.358 1.00 68.94 82 MET A N 1
ATOM 675 C CA . MET A 1 82 ? -18.640 -1.577 12.752 1.00 68.94 82 MET A CA 1
ATOM 676 C C . MET A 1 82 ? -19.628 -0.603 13.401 1.00 68.94 82 MET A C 1
ATOM 678 O O . MET A 1 82 ? -19.782 0.512 12.899 1.00 68.94 82 MET A O 1
ATOM 682 N N . PRO A 1 83 ? -20.292 -0.986 14.507 1.00 60.56 83 PRO A N 1
ATOM 683 C CA . PRO A 1 83 ? -21.128 -0.061 15.253 1.00 60.56 83 PRO A CA 1
ATOM 684 C C . PRO A 1 83 ? -20.295 1.164 15.626 1.00 60.56 83 PRO A C 1
ATOM 686 O O . PRO A 1 83 ? -19.278 1.040 16.312 1.00 60.56 83 PRO A O 1
ATOM 689 N N . ALA A 1 84 ? -20.696 2.340 15.139 1.00 63.22 84 ALA A N 1
ATOM 690 C CA . ALA A 1 84 ? -20.104 3.586 15.591 1.00 63.22 84 ALA A CA 1
ATOM 691 C C . ALA A 1 84 ? -20.233 3.617 17.116 1.00 63.22 84 ALA A C 1
ATOM 693 O O . ALA A 1 84 ? -21.333 3.433 17.642 1.00 63.22 84 ALA A O 1
ATOM 694 N N . VAL A 1 85 ? -19.115 3.805 17.824 1.00 58.94 85 VAL A N 1
ATOM 695 C CA . VAL A 1 85 ? -19.158 4.078 19.264 1.00 58.94 85 VAL A CA 1
ATOM 696 C C . VAL A 1 85 ? -20.150 5.231 19.435 1.00 58.94 85 VAL A C 1
ATOM 698 O O . VAL A 1 85 ? -19.942 6.256 18.776 1.00 58.94 85 VAL A O 1
ATOM 701 N N . PRO A 1 86 ? -21.237 5.064 20.217 1.00 54.66 86 PRO A N 1
ATOM 702 C CA . PRO A 1 86 ? -22.239 6.104 20.376 1.00 54.66 86 PRO A CA 1
ATOM 703 C C . PRO A 1 86 ? -21.510 7.388 20.739 1.00 54.66 86 PRO A C 1
ATOM 705 O O . PRO A 1 86 ? -20.739 7.405 21.703 1.00 54.66 86 PRO A O 1
ATOM 708 N N . ALA A 1 87 ? -21.669 8.422 19.909 1.00 57.78 87 ALA A N 1
ATOM 709 C CA . ALA A 1 87 ? -21.135 9.737 20.204 1.00 57.78 87 ALA A CA 1
ATOM 710 C C . ALA A 1 87 ? -21.760 10.137 21.534 1.00 57.78 87 ALA A C 1
ATOM 712 O O . ALA A 1 87 ? -22.956 10.413 21.596 1.00 57.78 87 ALA A O 1
ATOM 713 N N . ALA A 1 88 ? -20.969 10.027 22.601 1.00 52.69 88 ALA A N 1
ATOM 714 C CA . ALA A 1 88 ? -21.449 10.232 23.945 1.00 52.69 88 ALA A CA 1
ATOM 715 C C . ALA A 1 88 ? -22.179 11.575 23.994 1.00 52.69 88 ALA A C 1
ATOM 717 O O . ALA A 1 88 ? -21.666 12.586 23.509 1.00 52.69 88 ALA A O 1
ATOM 718 N N . GLU A 1 89 ? -23.378 11.521 24.550 1.00 53.03 89 GLU A N 1
ATOM 719 C CA . GLU A 1 89 ? -24.455 12.502 24.569 1.00 53.03 89 GLU A CA 1
ATOM 720 C C . GLU A 1 89 ? -24.075 13.839 25.242 1.00 53.03 89 GLU A C 1
ATOM 722 O O . GLU A 1 89 ? -24.657 14.238 26.241 1.00 53.03 89 GLU A O 1
ATOM 727 N N . HIS A 1 90 ? -23.082 14.561 24.719 1.00 56.81 90 HIS A N 1
ATOM 728 C CA . HIS A 1 90 ? -22.484 15.722 25.399 1.00 56.81 90 HIS A CA 1
ATOM 729 C C . HIS A 1 90 ? -23.011 17.090 24.936 1.00 56.81 90 HIS A C 1
ATOM 731 O O . HIS A 1 90 ? -22.465 18.110 25.342 1.00 56.81 90 HIS A O 1
ATOM 737 N N . GLY A 1 91 ? -24.048 17.153 24.094 1.00 49.91 91 GLY A N 1
ATOM 738 C CA . GLY A 1 91 ? -24.497 18.430 23.510 1.00 49.91 91 GLY A CA 1
ATOM 739 C C . GLY A 1 91 ? -25.958 18.820 23.725 1.00 49.91 91 GLY A C 1
ATOM 740 O O . GLY A 1 91 ? -26.275 19.999 23.624 1.00 49.91 91 GLY A O 1
ATOM 741 N N . VAL A 1 92 ? -26.857 17.869 24.000 1.00 56.44 92 VAL A N 1
ATOM 742 C CA . VAL A 1 92 ? -28.311 18.127 23.910 1.00 56.44 92 VAL A CA 1
ATOM 743 C C . VAL A 1 92 ? -28.993 18.192 25.280 1.00 56.44 92 VAL A C 1
ATOM 745 O O . VAL A 1 92 ? -29.926 18.968 25.450 1.00 56.44 92 VAL A O 1
ATOM 748 N N . ALA A 1 93 ? -28.498 17.473 26.293 1.00 55.62 93 ALA A N 1
ATOM 749 C CA . ALA A 1 93 ? -29.130 17.455 27.618 1.00 55.62 93 ALA A CA 1
ATOM 750 C C . ALA A 1 93 ? -28.851 18.711 28.473 1.00 55.62 93 ALA A C 1
ATOM 752 O O . ALA A 1 93 ? -29.610 19.003 29.390 1.00 55.62 93 ALA A O 1
ATOM 753 N N . ALA A 1 94 ? -27.795 19.478 28.176 1.00 56.84 94 ALA A N 1
ATOM 754 C CA . ALA A 1 94 ? -27.424 20.672 28.948 1.00 56.84 94 ALA A CA 1
ATOM 755 C C . ALA A 1 94 ? -28.080 21.979 28.448 1.00 56.84 94 ALA A C 1
ATOM 757 O O . ALA A 1 94 ? -27.883 23.027 29.057 1.00 56.84 94 ALA A O 1
ATOM 758 N N . ALA A 1 95 ? -28.837 21.938 27.343 1.00 56.22 95 ALA A N 1
ATOM 759 C CA . ALA A 1 95 ? -29.363 23.130 26.667 1.00 56.22 95 ALA A CA 1
ATOM 760 C C . ALA A 1 95 ? -30.873 23.375 26.867 1.00 56.22 95 ALA A C 1
ATOM 762 O O . ALA A 1 95 ? -31.419 24.279 26.238 1.00 56.22 95 ALA A O 1
ATOM 763 N N . LEU A 1 96 ? -31.554 22.613 27.732 1.00 56.78 96 LEU A N 1
ATOM 764 C CA . LEU A 1 96 ? -32.965 22.845 28.064 1.00 56.78 96 LEU A CA 1
ATOM 765 C C . LEU A 1 96 ? -33.134 23.293 29.525 1.00 56.78 96 LEU A C 1
ATOM 767 O O . LEU A 1 96 ? -33.341 22.452 30.398 1.00 56.78 96 LEU A O 1
ATOM 771 N N . PRO A 1 97 ? -33.083 24.605 29.810 1.00 60.34 97 PRO A N 1
ATOM 772 C CA . PRO A 1 97 ? -33.789 25.168 30.949 1.00 60.34 97 PRO A CA 1
ATOM 773 C C . PRO A 1 97 ? -35.281 25.308 30.598 1.00 60.34 97 PRO A C 1
ATOM 775 O O . PRO A 1 97 ? -35.639 26.026 29.662 1.00 60.34 97 PRO A O 1
ATOM 778 N N . GLY A 1 98 ? -36.130 24.594 31.340 1.00 63.22 98 GLY A N 1
ATOM 779 C CA . GLY A 1 98 ? -37.568 24.843 31.469 1.00 63.22 98 GLY A CA 1
ATOM 780 C C . GLY A 1 98 ? -37.871 25.309 32.882 1.00 63.22 98 GLY A C 1
ATOM 781 O O . GLY A 1 98 ? -37.232 24.755 33.807 1.00 63.22 98 GLY A O 1
#